Protein AF-A0A1D2WLW4-F1 (afdb_monomer_lite)

Structure (mmCIF, N/CA/C/O backbone):
data_AF-A0A1D2WLW4-F1
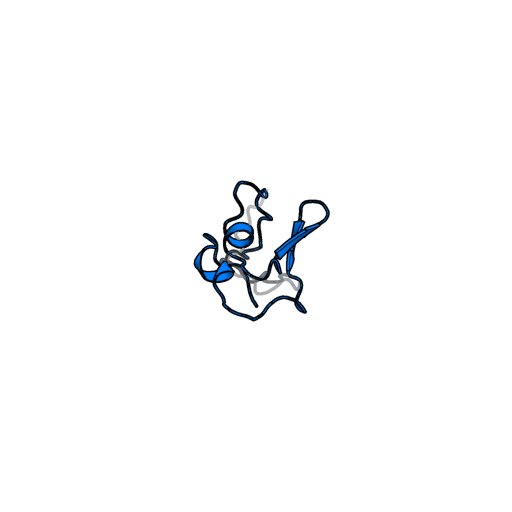#
_entry.id   AF-A0A1D2WLW4-F1
#
loop_
_atom_site.group_PDB
_atom_site.id
_atom_site.type_symbol
_atom_site.label_atom_id
_atom_site.label_alt_id
_atom_site.label_comp_id
_atom_site.label_asym_id
_atom_site.label_entity_id
_atom_site.label_seq_id
_atom_site.pdbx_PDB_ins_code
_atom_site.Cartn_x
_atom_site.Cartn_y
_atom_site.Cartn_z
_atom_site.occupancy
_atom_site.B_iso_or_equiv
_atom_site.auth_seq_id
_atom_site.auth_comp_id
_atom_site.auth_asym_id
_atom_site.auth_atom_id
_atom_site.pdbx_PDB_model_num
ATOM 1 N N . MET A 1 1 ? 52.734 8.151 -15.118 1.00 46.78 1 MET A N 1
ATOM 2 C CA . MET A 1 1 ? 51.391 7.634 -15.456 1.00 46.78 1 MET A CA 1
ATOM 3 C C . MET A 1 1 ? 51.355 6.140 -15.163 1.00 46.78 1 MET A C 1
ATOM 5 O O . MET A 1 1 ? 51.508 5.336 -16.067 1.00 46.78 1 MET A O 1
ATOM 9 N N . TYR A 1 2 ? 51.287 5.766 -13.883 1.00 46.06 2 TYR A N 1
ATOM 10 C CA . TYR A 1 2 ? 51.240 4.357 -13.487 1.00 46.06 2 TYR A CA 1
ATOM 11 C C . TYR A 1 2 ? 49.783 3.972 -13.246 1.00 46.06 2 TYR A C 1
ATOM 13 O O . TYR A 1 2 ? 49.166 4.431 -12.287 1.00 46.06 2 TYR A O 1
ATOM 21 N N . SER A 1 3 ? 49.243 3.161 -14.150 1.00 55.62 3 SER A N 1
ATOM 22 C CA . SER A 1 3 ? 47.974 2.460 -13.978 1.00 55.62 3 SER A CA 1
ATOM 23 C C . SER A 1 3 ? 48.205 1.301 -13.007 1.00 55.62 3 SER A C 1
ATOM 25 O O . SER A 1 3 ? 48.772 0.277 -13.380 1.00 55.62 3 SER A O 1
ATOM 27 N N . GLY A 1 4 ? 47.838 1.485 -11.739 1.00 54.00 4 GLY A N 1
ATOM 28 C CA . GLY A 1 4 ? 47.914 0.442 -10.718 1.00 54.00 4 GLY A CA 1
ATOM 29 C C . GLY A 1 4 ? 46.602 -0.333 -10.636 1.00 54.00 4 GLY A C 1
ATOM 30 O O . GLY A 1 4 ? 45.610 0.194 -10.141 1.00 54.00 4 GLY A O 1
ATOM 31 N N . ASN A 1 5 ? 46.596 -1.584 -11.099 1.00 60.09 5 ASN A N 1
ATOM 32 C CA . ASN A 1 5 ? 45.505 -2.523 -10.838 1.00 60.09 5 ASN A CA 1
ATOM 33 C C . ASN A 1 5 ? 45.527 -2.923 -9.355 1.00 60.09 5 ASN A C 1
ATOM 35 O O . ASN A 1 5 ? 46.447 -3.601 -8.900 1.00 60.09 5 ASN A O 1
ATOM 39 N N . CYS A 1 6 ? 44.509 -2.503 -8.602 1.00 58.59 6 CYS A N 1
ATOM 40 C CA . CYS A 1 6 ? 44.306 -2.891 -7.206 1.00 58.59 6 CYS A CA 1
ATOM 41 C C . CYS A 1 6 ? 43.732 -4.311 -7.115 1.00 58.59 6 CYS A C 1
ATOM 43 O O . CYS A 1 6 ? 42.539 -4.486 -6.892 1.00 58.59 6 CYS A O 1
ATOM 45 N N . THR A 1 7 ? 44.566 -5.336 -7.291 1.00 60.41 7 THR A N 1
ATOM 46 C CA . THR A 1 7 ? 44.141 -6.740 -7.139 1.00 60.41 7 THR A CA 1
ATOM 47 C C 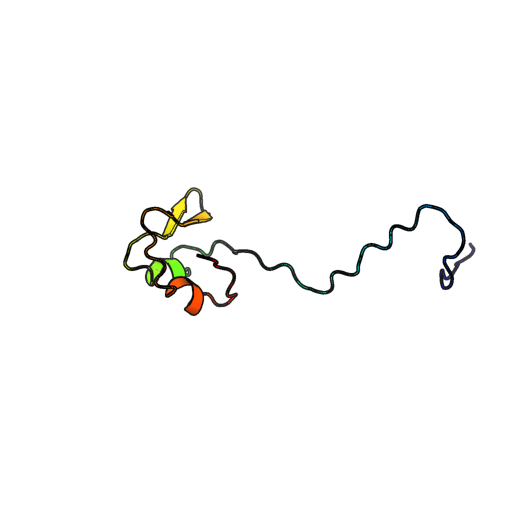. THR A 1 7 ? 44.479 -7.362 -5.785 1.00 60.41 7 THR A C 1
ATOM 49 O O . THR A 1 7 ? 44.017 -8.463 -5.528 1.00 60.41 7 THR A O 1
ATOM 52 N N . ASN A 1 8 ? 45.206 -6.681 -4.887 1.00 59.22 8 ASN A N 1
ATOM 53 C CA . ASN A 1 8 ? 45.469 -7.172 -3.525 1.00 59.22 8 ASN A CA 1
ATOM 54 C C . ASN A 1 8 ? 45.580 -6.014 -2.524 1.00 59.22 8 ASN A C 1
ATOM 56 O O . ASN A 1 8 ? 46.654 -5.466 -2.281 1.00 59.22 8 ASN A O 1
ATOM 60 N N . CYS A 1 9 ? 44.440 -5.612 -1.966 1.00 61.97 9 CYS A N 1
ATOM 61 C CA . CYS A 1 9 ? 44.337 -4.483 -1.050 1.00 61.97 9 CYS A CA 1
ATOM 62 C C . CYS A 1 9 ? 44.622 -4.913 0.399 1.00 61.97 9 CYS A C 1
ATOM 64 O O . CYS A 1 9 ? 43.711 -4.989 1.219 1.00 61.97 9 CYS A O 1
ATOM 66 N N . THR A 1 10 ? 45.882 -5.225 0.714 1.00 63.41 10 THR A N 1
ATOM 67 C CA . THR A 1 10 ? 46.282 -5.677 2.066 1.00 63.41 10 THR A CA 1
ATOM 68 C C . THR A 1 10 ? 46.950 -4.579 2.899 1.00 63.41 10 THR A C 1
ATOM 70 O O . THR A 1 10 ? 47.165 -4.759 4.093 1.00 63.41 10 THR A O 1
ATOM 73 N N . THR A 1 11 ? 47.228 -3.410 2.314 1.00 59.44 11 THR A N 1
ATOM 74 C CA . THR A 1 11 ? 47.802 -2.257 3.025 1.00 59.44 11 THR A CA 1
ATOM 75 C C . THR A 1 11 ? 47.391 -0.926 2.385 1.00 59.44 11 THR A C 1
ATOM 77 O O . THR A 1 11 ? 48.119 -0.350 1.587 1.00 59.44 11 THR A O 1
ATOM 80 N N . CYS A 1 12 ? 46.226 -0.401 2.775 1.00 58.62 12 CYS A N 1
ATOM 81 C CA . CYS A 1 12 ? 45.995 1.041 2.935 1.00 58.62 12 CYS A CA 1
ATOM 82 C C . CYS A 1 12 ? 44.718 1.237 3.766 1.00 58.62 12 CYS A C 1
ATOM 84 O O . CYS A 1 12 ? 43.633 0.815 3.366 1.00 58.62 12 CYS A O 1
ATOM 86 N N . GLY A 1 13 ? 44.860 1.812 4.961 1.00 60.09 13 GLY A N 1
ATOM 87 C CA . GLY A 1 13 ? 43.847 1.866 6.020 1.00 60.09 13 GLY A CA 1
ATOM 88 C C . GLY A 1 13 ? 42.656 2.793 5.767 1.00 60.09 13 GLY A C 1
ATOM 89 O O . GLY A 1 13 ? 42.339 3.605 6.629 1.00 60.09 13 GLY A O 1
ATOM 90 N N . SER A 1 14 ? 41.988 2.700 4.616 1.00 62.50 14 SER A N 1
ATOM 91 C CA . SER A 1 14 ? 40.703 3.382 4.366 1.00 62.50 14 SER A CA 1
ATOM 92 C C . SER A 1 14 ? 39.827 2.720 3.293 1.00 62.50 14 SER A C 1
ATOM 94 O O . SER A 1 14 ? 38.857 3.325 2.844 1.00 62.50 14 SER A O 1
ATOM 96 N N . CYS A 1 15 ? 40.107 1.483 2.870 1.00 59.62 15 CYS A N 1
ATOM 97 C CA . CYS A 1 15 ? 39.207 0.770 1.961 1.00 59.62 15 CYS A CA 1
ATOM 98 C C . CYS A 1 15 ? 37.987 0.244 2.724 1.00 59.62 15 CYS A C 1
ATOM 100 O O . CYS A 1 15 ? 37.934 -0.919 3.120 1.00 59.62 15 CYS A O 1
ATOM 102 N N . GLN A 1 16 ? 36.994 1.112 2.930 1.00 64.38 16 GLN A N 1
ATOM 103 C CA . GLN A 1 16 ? 35.638 0.672 3.225 1.00 64.38 16 GLN A CA 1
ATOM 104 C C . GLN A 1 16 ? 35.155 -0.118 2.011 1.00 64.38 16 GLN A C 1
ATOM 106 O O . GLN A 1 16 ? 34.829 0.449 0.971 1.00 64.38 16 GLN A O 1
ATOM 111 N N . GLN A 1 17 ? 35.170 -1.443 2.131 1.00 64.88 17 GLN A N 1
ATOM 112 C CA . GLN A 1 17 ? 34.447 -2.323 1.229 1.00 64.88 17 GLN A CA 1
ATOM 113 C C . GLN A 1 17 ? 32.973 -1.940 1.356 1.00 64.88 17 GLN A C 1
ATOM 115 O O . GLN A 1 17 ? 32.287 -2.373 2.283 1.00 64.88 17 GLN A O 1
ATOM 120 N N . THR A 1 18 ? 32.491 -1.065 0.475 1.00 59.56 18 THR A N 1
ATOM 121 C CA . THR A 1 18 ? 31.057 -0.879 0.309 1.00 59.56 18 THR A CA 1
ATOM 122 C C . THR A 1 18 ? 30.540 -2.241 -0.108 1.00 59.56 18 THR A C 1
ATOM 124 O O . THR A 1 18 ? 30.912 -2.741 -1.171 1.00 59.56 18 THR A O 1
ATOM 127 N N . GLN A 1 19 ? 29.784 -2.880 0.782 1.00 64.62 19 GLN A N 1
ATOM 128 C CA . GLN A 1 19 ? 29.083 -4.120 0.487 1.00 64.62 19 GLN A CA 1
ATOM 129 C C . GLN A 1 19 ? 28.405 -3.908 -0.865 1.00 64.62 19 GLN A C 1
ATOM 131 O O . GLN A 1 19 ? 27.681 -2.924 -1.030 1.00 64.62 19 GLN A O 1
ATOM 136 N N . ASN A 1 20 ? 28.726 -4.746 -1.849 1.00 63.81 20 ASN A N 1
ATOM 137 C CA . ASN A 1 20 ? 28.044 -4.685 -3.125 1.00 63.81 20 ASN A CA 1
ATOM 138 C C . ASN A 1 20 ? 26.591 -5.091 -2.859 1.00 63.81 20 ASN A C 1
ATOM 140 O O . ASN A 1 20 ? 26.286 -6.268 -2.679 1.00 63.81 20 ASN A O 1
ATOM 144 N N . VAL A 1 21 ? 25.714 -4.099 -2.710 1.00 66.38 21 VAL A N 1
ATOM 145 C CA . VAL A 1 21 ? 24.283 -4.324 -2.554 1.00 66.38 21 VAL A CA 1
ATOM 146 C C . VAL A 1 21 ? 23.724 -4.481 -3.966 1.00 66.38 21 VAL A C 1
ATOM 148 O O . VAL A 1 21 ? 23.064 -3.590 -4.488 1.00 66.38 21 VAL A O 1
ATOM 151 N N . ASP A 1 22 ? 23.999 -5.632 -4.589 1.00 73.88 22 ASP A N 1
ATOM 152 C CA . ASP A 1 22 ? 23.407 -6.033 -5.875 1.00 73.88 22 ASP A CA 1
ATOM 153 C C . ASP A 1 22 ? 21.876 -6.236 -5.758 1.00 73.88 22 ASP A C 1
ATOM 155 O O . ASP A 1 22 ? 21.188 -6.489 -6.746 1.00 73.88 22 ASP A O 1
ATOM 159 N N . THR A 1 23 ? 21.309 -6.136 -4.547 1.00 76.31 23 THR A N 1
ATOM 160 C CA . THR A 1 23 ? 19.864 -6.202 -4.321 1.00 76.31 23 THR A CA 1
ATOM 161 C C . THR A 1 23 ? 19.213 -4.836 -4.554 1.00 76.31 23 THR A C 1
ATOM 163 O O . THR A 1 23 ? 19.466 -3.908 -3.777 1.00 76.31 23 THR A O 1
ATOM 166 N N . PRO A 1 24 ? 18.328 -4.691 -5.555 1.00 80.75 24 PRO A N 1
ATOM 167 C CA . PRO A 1 24 ? 17.621 -3.439 -5.776 1.00 80.75 24 PRO A CA 1
ATOM 168 C C . PRO A 1 24 ? 16.704 -3.140 -4.585 1.00 80.75 24 PRO A C 1
ATOM 170 O O . PRO A 1 24 ? 15.860 -3.955 -4.209 1.00 80.75 24 PRO A O 1
ATOM 173 N N . ILE A 1 25 ? 16.861 -1.958 -3.986 1.00 84.62 25 ILE A N 1
ATOM 174 C CA . ILE A 1 25 ? 15.954 -1.482 -2.941 1.00 84.62 25 ILE A CA 1
ATOM 175 C C . ILE A 1 25 ? 14.689 -0.963 -3.623 1.00 84.62 25 ILE A C 1
ATOM 177 O O . ILE A 1 25 ? 14.737 -0.003 -4.393 1.00 84.62 25 ILE A O 1
ATOM 181 N N . LEU A 1 26 ? 13.561 -1.615 -3.353 1.00 89.69 26 LEU A N 1
ATOM 182 C CA . LEU A 1 26 ? 12.284 -1.300 -3.982 1.00 89.69 26 LEU A CA 1
ATOM 183 C C . LEU A 1 26 ? 11.436 -0.424 -3.056 1.00 89.69 26 LEU A C 1
ATOM 185 O O . LEU A 1 26 ? 11.226 -0.755 -1.888 1.00 89.69 26 LEU A O 1
ATOM 189 N N . PHE A 1 27 ? 10.932 0.683 -3.595 1.00 90.94 27 PHE A N 1
ATOM 190 C CA . PHE A 1 27 ? 10.097 1.644 -2.877 1.00 90.94 27 PHE A CA 1
ATOM 191 C C . PHE A 1 27 ? 8.762 1.845 -3.595 1.00 90.94 27 PHE A C 1
ATOM 193 O O . PHE A 1 27 ? 8.631 1.571 -4.788 1.00 90.94 27 PHE A O 1
ATOM 200 N N . CYS A 1 28 ? 7.762 2.346 -2.866 1.00 93.88 28 CYS A N 1
ATOM 201 C CA . CYS A 1 28 ? 6.507 2.781 -3.470 1.00 93.88 28 CYS A CA 1
ATOM 202 C C . CYS A 1 28 ? 6.767 3.918 -4.460 1.00 93.88 28 CYS A C 1
ATOM 204 O O . CYS A 1 28 ? 7.386 4.919 -4.115 1.00 93.88 28 CYS A O 1
ATOM 206 N N . MET A 1 29 ? 6.264 3.768 -5.684 1.00 94.00 29 MET A N 1
ATOM 207 C CA . MET A 1 29 ? 6.401 4.783 -6.732 1.00 94.00 29 MET A CA 1
ATOM 208 C C . MET A 1 29 ? 5.332 5.881 -6.663 1.00 94.00 29 MET A C 1
ATOM 210 O O . MET A 1 29 ? 5.345 6.774 -7.499 1.00 94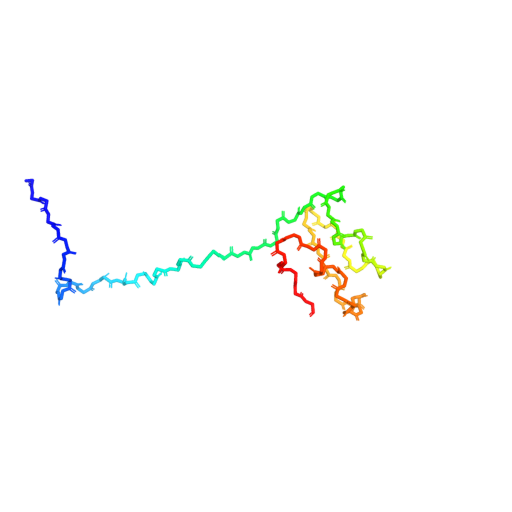.00 29 MET A O 1
ATOM 214 N N . HIS A 1 30 ? 4.398 5.808 -5.706 1.00 94.81 30 HIS A N 1
ATOM 215 C CA . HIS A 1 30 ? 3.269 6.737 -5.571 1.00 94.81 30 HIS A CA 1
ATOM 216 C C . HIS A 1 30 ? 2.540 6.977 -6.906 1.00 94.81 30 HIS A C 1
ATOM 218 O O . HIS A 1 30 ? 2.460 8.098 -7.404 1.00 94.81 30 HIS A O 1
ATOM 224 N N . CYS A 1 31 ? 2.027 5.892 -7.496 1.00 94.31 31 CYS A N 1
ATOM 225 C CA . CYS A 1 31 ? 1.291 5.925 -8.760 1.00 94.31 31 CYS A CA 1
ATOM 226 C C . CYS A 1 31 ? 0.183 6.993 -8.756 1.00 94.31 31 CYS A C 1
ATOM 228 O O . CYS A 1 31 ? -0.444 7.251 -7.726 1.00 94.31 31 CYS A O 1
ATOM 230 N N . GLN A 1 32 ? -0.100 7.568 -9.927 1.00 93.69 32 GLN A N 1
ATOM 231 C CA . GLN A 1 32 ? -1.211 8.506 -10.089 1.00 93.69 32 GLN A CA 1
ATOM 232 C C . GLN A 1 32 ? -2.543 7.842 -9.686 1.00 93.69 32 GLN A C 1
ATOM 234 O O . GLN A 1 32 ? -2.699 6.639 -9.895 1.00 93.69 32 GLN A O 1
ATOM 239 N N . PRO A 1 33 ? -3.535 8.587 -9.160 1.00 91.50 33 PRO A N 1
ATOM 240 C CA . PRO A 1 33 ? -4.800 8.003 -8.695 1.00 91.50 33 PRO A CA 1
ATOM 241 C C . PRO A 1 33 ? -5.548 7.192 -9.768 1.00 91.50 33 PRO A C 1
ATOM 243 O O . PRO A 1 33 ? -6.211 6.204 -9.455 1.00 91.50 33 PRO A O 1
ATOM 246 N N . SER A 1 34 ? -5.415 7.586 -11.040 1.00 91.94 34 SER A N 1
ATOM 247 C CA . SER A 1 34 ? -5.954 6.872 -12.205 1.00 91.94 34 SER A CA 1
ATOM 248 C C . SER A 1 34 ? -5.352 5.481 -12.389 1.00 91.94 34 SER A C 1
ATOM 250 O O . SER A 1 34 ? -6.056 4.569 -12.822 1.00 91.94 34 SER A O 1
ATOM 252 N N . ASP A 1 35 ? -4.089 5.305 -12.008 1.00 93.44 35 ASP A N 1
ATOM 253 C CA . ASP A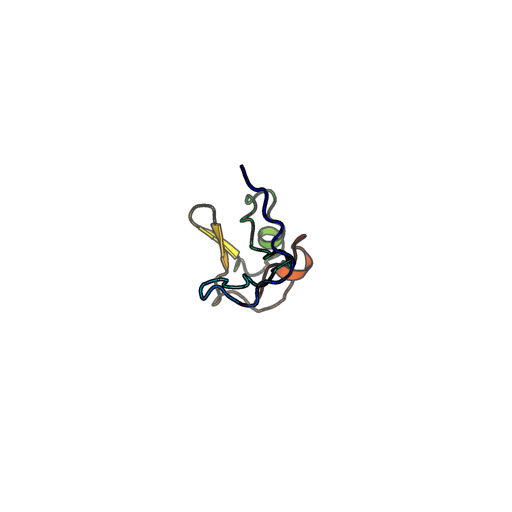 1 35 ? -3.257 4.136 -12.310 1.00 93.44 35 ASP A CA 1
ATOM 254 C C . ASP A 1 35 ? -2.784 3.408 -11.045 1.00 93.44 35 ASP A C 1
ATOM 256 O O . ASP A 1 35 ? -1.976 2.489 -11.117 1.00 93.44 35 ASP A O 1
ATOM 260 N N . ALA A 1 36 ? -3.295 3.799 -9.875 1.00 95.00 36 ALA A N 1
ATOM 261 C CA . ALA A 1 36 ? -3.012 3.173 -8.592 1.00 95.00 36 ALA A CA 1
ATOM 262 C C . ALA A 1 36 ? -4.045 2.063 -8.296 1.00 95.00 36 ALA A C 1
ATOM 264 O O . ALA A 1 36 ? -5.113 2.352 -7.744 1.00 95.00 36 ALA A O 1
ATOM 265 N N . PRO A 1 37 ? -3.771 0.779 -8.609 1.00 95.25 37 PRO A N 1
ATOM 266 C CA . PRO A 1 37 ? -4.718 -0.305 -8.341 1.00 95.25 37 PRO A CA 1
ATOM 267 C C . PRO A 1 37 ? -4.969 -0.497 -6.840 1.00 95.25 37 PRO A C 1
ATOM 269 O O . PRO A 1 37 ? -6.086 -0.821 -6.442 1.00 95.25 37 PRO A O 1
ATOM 272 N N . CYS A 1 38 ? -3.970 -0.217 -5.995 1.00 96.25 38 CYS A N 1
ATOM 273 C CA . CYS A 1 38 ? -4.104 -0.274 -4.540 1.00 96.25 38 CYS A CA 1
ATOM 274 C C . CYS A 1 38 ? -5.185 0.682 -4.011 1.00 96.25 38 CYS A C 1
ATOM 276 O O . CYS A 1 38 ? -5.892 0.333 -3.071 1.00 96.25 38 CYS A O 1
ATOM 278 N N . LEU A 1 39 ? -5.348 1.854 -4.636 1.00 95.50 39 LEU A N 1
ATOM 279 C CA . LEU A 1 39 ? -6.386 2.821 -4.280 1.00 95.50 39 LEU A CA 1
ATOM 280 C C . LEU A 1 39 ? -7.777 2.290 -4.656 1.00 95.50 39 LEU A C 1
ATOM 282 O O . LEU A 1 39 ? -8.708 2.382 -3.866 1.00 95.50 39 LEU A O 1
ATOM 286 N N . LYS A 1 40 ? -7.901 1.683 -5.844 1.00 95.12 40 LYS A N 1
ATOM 287 C CA . LYS A 1 40 ? -9.175 1.183 -6.387 1.00 95.12 40 LYS A CA 1
ATOM 288 C C . LYS A 1 40 ? -9.710 -0.047 -5.655 1.00 95.12 40 LYS A C 1
ATOM 290 O O . LYS A 1 40 ? -10.920 -0.216 -5.562 1.00 95.12 40 LYS A O 1
ATOM 295 N N . VAL A 1 41 ? -8.825 -0.919 -5.171 1.00 96.50 41 VAL A N 1
ATOM 296 C CA . VAL A 1 41 ? -9.225 -2.173 -4.511 1.00 96.50 41 VAL A CA 1
ATOM 297 C C . VAL A 1 41 ? -9.567 -1.985 -3.026 1.00 96.50 41 VAL A C 1
ATOM 299 O O . VAL A 1 41 ? -10.221 -2.835 -2.427 1.00 96.50 41 VAL A O 1
ATOM 302 N N . CYS A 1 42 ? -9.131 -0.883 -2.407 1.00 96.44 42 CYS A N 1
ATOM 303 C CA . CYS A 1 42 ? -9.296 -0.666 -0.974 1.00 96.44 42 CYS A CA 1
ATOM 304 C C . CYS A 1 42 ? -10.754 -0.336 -0.608 1.00 96.44 42 CYS A C 1
ATOM 306 O O . CYS A 1 42 ? -11.178 0.816 -0.664 1.00 96.44 42 CYS A O 1
ATOM 308 N N . LYS A 1 43 ? -11.506 -1.348 -0.162 1.00 95.38 43 LYS A N 1
ATOM 309 C CA . LYS A 1 43 ? -12.918 -1.221 0.251 1.00 95.38 43 LYS A CA 1
ATOM 310 C C . LYS A 1 43 ? -13.119 -0.283 1.449 1.00 95.38 43 LYS A C 1
ATOM 312 O O . LYS A 1 43 ? -14.099 0.452 1.494 1.00 95.38 43 LYS A O 1
ATOM 317 N N . GLU A 1 44 ? -12.162 -0.264 2.376 1.00 95.62 44 GLU A N 1
ATOM 318 C CA . GLU A 1 44 ? -12.212 0.572 3.586 1.00 95.62 44 GLU A CA 1
ATOM 319 C C . GLU A 1 44 ? -11.851 2.042 3.328 1.00 95.62 44 GLU A C 1
ATOM 321 O O . GLU A 1 44 ? -11.912 2.864 4.241 1.00 95.62 44 GLU A O 1
ATOM 326 N N . ASN A 1 45 ? -11.433 2.392 2.103 1.00 94.75 45 ASN A N 1
ATOM 327 C CA . ASN A 1 45 ? -10.894 3.717 1.782 1.00 94.75 45 ASN A CA 1
ATOM 328 C C . ASN A 1 45 ? -9.770 4.132 2.757 1.00 94.75 45 ASN A C 1
ATOM 330 O O . ASN A 1 45 ? -9.663 5.288 3.172 1.00 94.75 45 ASN A O 1
ATOM 334 N N . ALA A 1 46 ? -8.950 3.157 3.163 1.00 97.12 46 ALA A N 1
ATOM 335 C CA . ALA A 1 46 ? -7.805 3.365 4.041 1.00 97.12 46 ALA A CA 1
ATOM 336 C C . ALA A 1 46 ? -6.599 3.951 3.295 1.00 97.12 46 ALA A C 1
ATOM 338 O O . ALA A 1 46 ? -5.665 4.423 3.929 1.00 97.12 46 ALA A O 1
ATOM 339 N N . ILE A 1 47 ? -6.595 3.905 1.963 1.00 95.56 47 ILE A N 1
ATOM 340 C CA . ILE A 1 47 ? -5.517 4.434 1.129 1.00 95.56 47 ILE A CA 1
ATOM 341 C C . ILE A 1 47 ? -5.989 5.749 0.514 1.00 95.56 47 ILE A C 1
ATOM 343 O O . ILE A 1 47 ? -7.063 5.802 -0.079 1.00 95.56 47 ILE A O 1
ATOM 347 N N . GLU A 1 48 ? -5.184 6.797 0.644 1.00 94.50 48 GLU A N 1
ATOM 348 C CA . GLU A 1 48 ? -5.494 8.146 0.170 1.00 94.50 48 GLU A CA 1
ATOM 349 C C . GLU A 1 48 ? -4.267 8.815 -0.456 1.00 94.50 48 GLU A C 1
ATOM 351 O O . GLU A 1 48 ? -3.130 8.388 -0.250 1.00 94.50 48 GLU A O 1
ATOM 356 N N . VAL A 1 49 ? -4.493 9.856 -1.259 1.00 94.19 49 VAL A N 1
ATOM 357 C CA . VAL A 1 49 ? -3.417 10.622 -1.898 1.00 94.19 49 VAL A CA 1
ATOM 358 C C . VAL A 1 49 ? -3.291 11.968 -1.200 1.00 94.19 49 VAL A C 1
ATOM 360 O O . VAL A 1 49 ? -4.142 12.840 -1.359 1.00 94.19 49 VAL A O 1
ATOM 363 N N . LEU A 1 50 ? -2.209 12.137 -0.442 1.00 92.62 50 LEU A N 1
ATOM 364 C CA . LEU A 1 50 ? -1.895 13.359 0.293 1.00 92.62 50 LEU A CA 1
ATOM 365 C C . LEU A 1 50 ? -0.646 13.989 -0.315 1.00 92.62 50 LEU A C 1
ATOM 367 O O . LEU A 1 50 ? 0.415 13.372 -0.351 1.00 92.62 50 LEU A O 1
ATOM 371 N N . GLY A 1 51 ? -0.772 15.205 -0.850 1.00 89.75 51 GLY A N 1
ATOM 372 C CA . GLY A 1 51 ? 0.362 15.914 -1.458 1.00 89.75 51 GLY A CA 1
ATOM 373 C C . GLY A 1 51 ? 1.005 15.178 -2.642 1.00 89.75 51 GLY A C 1
ATOM 374 O O . GLY A 1 51 ? 2.194 15.341 -2.888 1.00 89.75 51 GLY A O 1
ATOM 375 N N . GLY A 1 52 ? 0.243 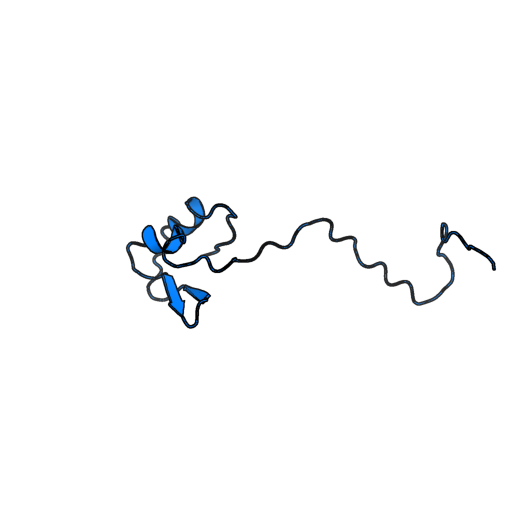14.336 -3.349 1.00 89.38 52 GLY A N 1
ATOM 376 C CA . GLY A 1 52 ? 0.750 13.506 -4.448 1.00 89.38 52 GLY A CA 1
ATOM 377 C C . GLY A 1 52 ? 1.378 12.177 -4.013 1.00 89.38 52 GLY A C 1
ATOM 378 O O . GLY A 1 52 ? 1.752 11.385 -4.871 1.00 89.38 52 GLY A O 1
ATOM 379 N N . ALA A 1 53 ? 1.445 11.889 -2.711 1.00 92.31 53 ALA A N 1
ATOM 380 C CA . ALA A 1 53 ? 1.925 10.619 -2.186 1.00 92.31 53 ALA A CA 1
ATOM 381 C C . ALA A 1 53 ? 0.765 9.724 -1.731 1.00 92.31 53 ALA A C 1
ATOM 383 O O . ALA A 1 53 ? -0.129 10.147 -0.997 1.00 92.31 53 ALA A O 1
ATOM 384 N N . ILE A 1 54 ? 0.809 8.453 -2.134 1.00 94.25 54 ILE A N 1
ATOM 385 C CA . ILE A 1 54 ? -0.059 7.408 -1.576 1.00 94.25 54 ILE A CA 1
ATOM 386 C C . ILE A 1 54 ? 0.285 7.197 -0.095 1.00 94.25 54 ILE A C 1
ATOM 388 O O . ILE A 1 54 ? 1.411 6.814 0.226 1.00 94.25 54 ILE A O 1
ATOM 392 N N . THR A 1 55 ? -0.700 7.409 0.775 1.00 94.00 55 THR A N 1
ATOM 393 C CA . THR A 1 55 ? -0.625 7.243 2.232 1.00 94.00 55 THR A CA 1
ATOM 394 C C . THR A 1 55 ? -1.650 6.210 2.690 1.00 94.00 55 THR A C 1
ATOM 396 O O . THR A 1 55 ? -2.752 6.142 2.147 1.00 94.00 55 THR A O 1
ATOM 399 N N . ILE A 1 56 ? -1.289 5.392 3.681 1.00 94.88 56 ILE A N 1
ATOM 400 C CA . ILE A 1 56 ? -2.178 4.388 4.274 1.00 94.88 56 ILE A CA 1
ATOM 401 C C . ILE A 1 56 ? -2.560 4.841 5.681 1.00 94.88 56 ILE A C 1
ATOM 403 O O . ILE A 1 56 ? -1.702 4.990 6.550 1.00 94.88 56 ILE A O 1
ATOM 407 N N . ASN A 1 57 ? -3.854 5.018 5.912 1.00 95.62 57 ASN A N 1
ATOM 408 C CA . ASN A 1 57 ? -4.432 5.262 7.219 1.00 95.62 57 ASN A CA 1
ATOM 409 C C . ASN A 1 57 ? -4.554 3.932 7.986 1.00 95.62 57 ASN A C 1
ATOM 411 O O . ASN A 1 57 ? -5.389 3.081 7.670 1.00 95.62 57 ASN A O 1
ATOM 415 N N . GLY A 1 58 ? -3.711 3.760 9.006 1.00 94.44 58 GLY A N 1
ATOM 416 C CA . GLY A 1 58 ? -3.670 2.550 9.829 1.00 94.44 58 GLY A CA 1
ATOM 417 C C . GLY A 1 58 ? -4.915 2.316 10.690 1.00 94.44 58 GLY A C 1
ATOM 418 O O . GLY A 1 58 ? -5.183 1.173 11.040 1.00 94.44 58 GLY A O 1
ATOM 419 N N . GLU A 1 59 ? -5.696 3.355 10.992 1.00 95.56 59 GLU A N 1
ATOM 420 C CA . GLU A 1 59 ? -6.934 3.235 11.775 1.00 95.56 59 GLU A CA 1
ATOM 421 C C . GLU A 1 59 ? -8.081 2.662 10.935 1.00 95.56 59 GLU A C 1
ATOM 423 O O . GLU A 1 59 ? -8.908 1.907 11.438 1.00 95.56 59 GLU A O 1
ATOM 428 N N . LYS A 1 60 ? -8.110 2.989 9.638 1.00 95.75 60 LYS A N 1
ATOM 429 C CA . LYS A 1 60 ? -9.092 2.456 8.679 1.00 95.75 60 LYS A CA 1
ATOM 430 C C . LYS A 1 60 ? -8.682 1.103 8.092 1.00 95.75 60 LYS A C 1
ATOM 432 O O . LYS A 1 60 ? -9.518 0.373 7.571 1.00 95.75 60 LYS A O 1
ATOM 437 N N . CYS A 1 61 ? -7.391 0.771 8.108 1.00 96.75 61 CYS A N 1
ATOM 438 C CA . CYS A 1 61 ? -6.882 -0.449 7.489 1.00 96.75 61 CYS A CA 1
ATOM 439 C C . CYS A 1 61 ? -7.256 -1.698 8.304 1.00 96.75 61 CYS A C 1
ATOM 441 O O . CYS A 1 61 ? -6.708 -1.952 9.373 1.00 96.75 61 CYS A O 1
ATOM 443 N N . ASN A 1 62 ? -8.121 -2.545 7.745 1.00 96.06 62 ASN A N 1
ATOM 444 C CA . ASN A 1 62 ? -8.515 -3.828 8.341 1.00 96.06 62 ASN A CA 1
ATOM 445 C C . ASN A 1 62 ? -7.566 -5.002 8.016 1.00 96.06 62 ASN A C 1
ATOM 447 O O . ASN A 1 62 ? -7.865 -6.147 8.348 1.00 96.06 62 ASN A O 1
ATOM 451 N N . LYS A 1 63 ? -6.438 -4.740 7.344 1.00 95.25 63 LYS A N 1
ATOM 452 C CA . LYS A 1 63 ? -5.441 -5.743 6.929 1.00 95.25 63 LYS A CA 1
ATOM 453 C C . LYS A 1 63 ? -5.978 -6.859 6.017 1.00 95.25 63 LYS A C 1
ATOM 455 O O . LYS A 1 63 ? -5.468 -7.975 6.055 1.00 95.25 63 LYS A O 1
ATOM 460 N N . CYS A 1 64 ? -6.945 -6.556 5.148 1.00 96.06 64 CYS A N 1
ATOM 461 C CA . CYS A 1 64 ? -7.454 -7.499 4.136 1.00 96.06 64 CYS A CA 1
ATOM 462 C C . CYS A 1 64 ? -6.407 -7.968 3.107 1.00 96.06 64 CYS A C 1
ATOM 464 O O . CYS A 1 64 ? -6.545 -9.051 2.558 1.00 96.06 64 CYS A O 1
ATOM 466 N N . ARG A 1 65 ? -5.330 -7.195 2.892 1.00 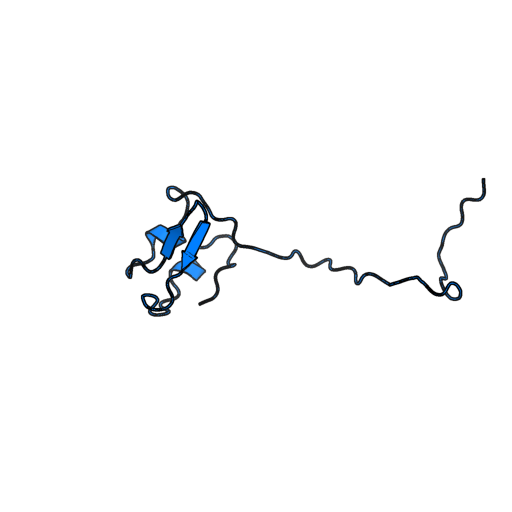94.69 65 ARG A N 1
ATOM 467 C CA . ARG A 1 65 ? -4.218 -7.479 1.956 1.00 94.69 65 ARG A CA 1
ATOM 468 C C . ARG A 1 65 ? -4.529 -7.393 0.462 1.00 94.69 65 ARG A C 1
ATOM 470 O O . ARG A 1 65 ? -3.587 -7.486 -0.319 1.00 94.69 65 ARG A O 1
ATOM 477 N N . ASP A 1 66 ? -5.752 -7.036 0.078 1.00 96.38 66 ASP A N 1
ATOM 478 C CA . ASP A 1 66 ? -6.142 -6.783 -1.319 1.00 96.38 66 ASP A CA 1
ATOM 479 C C . ASP A 1 66 ? -5.167 -5.824 -2.046 1.00 96.38 66 ASP A C 1
ATOM 481 O O . ASP A 1 66 ? -4.784 -6.044 -3.193 1.00 96.38 66 ASP A O 1
ATOM 485 N N . CYS A 1 67 ? -4.709 -4.758 -1.374 1.00 96.25 67 CYS A N 1
ATOM 486 C CA . CYS A 1 67 ? -3.789 -3.773 -1.956 1.00 96.25 67 CYS A CA 1
ATOM 487 C C . CYS A 1 67 ? -2.378 -4.316 -2.239 1.00 96.25 67 CYS A C 1
ATOM 489 O O . CYS A 1 67 ? -1.693 -3.789 -3.116 1.00 96.25 67 CYS A O 1
ATOM 491 N N . VAL A 1 68 ? -1.949 -5.348 -1.509 1.00 95.50 68 VAL A N 1
ATOM 492 C CA . VAL A 1 68 ? -0.644 -6.000 -1.677 1.00 95.50 68 VAL A CA 1
ATOM 493 C C . VAL A 1 68 ? -0.666 -6.856 -2.942 1.00 95.50 68 VAL A C 1
ATOM 495 O O . VAL A 1 68 ? 0.232 -6.736 -3.768 1.00 95.50 68 VAL A O 1
ATOM 498 N N . GLU A 1 69 ? -1.732 -7.636 -3.142 1.00 95.12 69 GLU A N 1
ATOM 499 C CA . GLU A 1 69 ? -1.869 -8.551 -4.284 1.00 95.12 69 GLU A CA 1
ATOM 500 C C . GLU A 1 69 ? -1.936 -7.828 -5.633 1.00 95.12 69 GLU A C 1
ATOM 502 O O . GLU A 1 69 ? -1.401 -8.309 -6.628 1.00 95.12 69 GLU A O 1
ATOM 507 N N . VAL A 1 70 ? -2.565 -6.651 -5.674 1.00 95.94 70 VAL A N 1
ATOM 508 C CA . VAL A 1 70 ? -2.722 -5.881 -6.919 1.00 95.94 70 VAL A CA 1
ATOM 509 C C . VAL A 1 70 ? -1.532 -4.969 -7.234 1.00 95.94 70 VAL A C 1
ATOM 511 O O . VAL A 1 70 ? -1.506 -4.341 -8.294 1.00 95.94 70 VAL A O 1
ATOM 514 N N . CYS A 1 71 ? -0.563 -4.824 -6.325 1.00 95.62 71 CYS A N 1
ATOM 515 C CA . CYS A 1 71 ? 0.587 -3.952 -6.538 1.00 95.62 71 CYS A CA 1
ATOM 516 C C . CYS A 1 71 ? 1.625 -4.659 -7.432 1.00 95.62 71 CYS A C 1
ATOM 518 O O . CYS A 1 71 ? 2.228 -5.635 -6.991 1.00 95.62 71 CYS A O 1
ATOM 520 N N . PRO A 1 72 ? 1.929 -4.154 -8.645 1.00 93.56 72 PRO A N 1
ATOM 521 C CA . PRO A 1 72 ? 2.803 -4.857 -9.595 1.00 93.56 72 PRO A CA 1
ATOM 522 C C . PRO A 1 72 ? 4.250 -5.004 -9.104 1.00 93.56 72 PRO A C 1
ATOM 524 O O . PRO A 1 72 ? 4.959 -5.913 -9.520 1.00 93.56 72 PRO A O 1
ATOM 527 N N . ILE A 1 73 ? 4.682 -4.111 -8.213 1.00 93.69 73 ILE A N 1
ATOM 528 C CA . ILE A 1 73 ? 6.009 -4.129 -7.586 1.00 93.69 73 ILE A CA 1
ATOM 529 C C . ILE A 1 73 ? 5.986 -4.723 -6.170 1.00 93.69 73 ILE A C 1
ATOM 531 O O . ILE A 1 73 ? 7.030 -4.832 -5.540 1.00 93.69 73 ILE A O 1
ATOM 535 N N . ASN A 1 74 ? 4.807 -5.092 -5.656 1.00 92.38 74 ASN A N 1
ATOM 536 C CA . ASN A 1 74 ? 4.612 -5.763 -4.368 1.00 92.38 74 ASN A CA 1
ATOM 537 C C . ASN A 1 74 ? 5.372 -5.131 -3.175 1.00 92.38 74 ASN A C 1
ATOM 539 O O . ASN A 1 74 ? 5.938 -5.823 -2.330 1.00 92.38 74 ASN A O 1
ATOM 543 N N . VAL A 1 75 ? 5.414 -3.795 -3.112 1.00 94.06 75 VAL A N 1
ATOM 544 C CA . VAL A 1 75 ? 6.164 -3.047 -2.077 1.00 94.06 75 VAL A CA 1
ATOM 545 C C . VAL A 1 75 ? 5.340 -2.687 -0.841 1.00 94.06 75 VAL A C 1
ATOM 547 O O . VAL A 1 75 ? 5.896 -2.250 0.166 1.00 94.06 75 VAL A O 1
ATOM 550 N N . ILE A 1 76 ? 4.016 -2.830 -0.907 1.00 93.00 76 ILE A N 1
ATOM 551 C CA . ILE A 1 76 ? 3.109 -2.435 0.175 1.00 93.00 76 ILE A CA 1
ATOM 552 C C . ILE A 1 76 ? 3.207 -3.450 1.323 1.00 93.00 76 ILE A C 1
ATOM 554 O O . ILE A 1 76 ? 3.106 -4.657 1.109 1.00 93.00 76 ILE A O 1
ATOM 558 N N . LYS A 1 77 ? 3.374 -2.955 2.554 1.00 88.94 77 LYS A N 1
ATOM 559 C CA . LYS A 1 77 ? 3.381 -3.748 3.794 1.00 88.94 77 LYS A CA 1
ATOM 560 C C . LYS A 1 77 ? 2.344 -3.171 4.764 1.00 88.94 77 LYS A C 1
ATOM 562 O O . LYS A 1 77 ? 2.295 -1.955 4.929 1.00 88.94 77 LYS A O 1
ATOM 567 N N . ILE A 1 78 ? 1.529 -4.036 5.370 1.00 88.00 78 ILE A N 1
ATOM 568 C CA . ILE A 1 78 ? 0.371 -3.725 6.238 1.00 88.00 78 ILE A CA 1
ATOM 569 C C . ILE A 1 78 ? 0.280 -4.699 7.417 1.00 88.00 78 ILE A C 1
ATOM 571 O O . ILE A 1 78 ? 0.814 -5.824 7.280 1.00 88.00 78 ILE A O 1
#

Radius of gyration: 21.82 Å; chains: 1; bounding box: 64×24×27 Å

Secondary structure (DSSP, 8-state):
------S---S-TT--------SPPP------TTT-HHHHH-TT--EEEETTEEEE-TTT-----HHHHT-TT-----

Sequence (78 aa):
MYSGNCTNCTTCGSCQQTQNVDTPILFCMHCQPSDAPCLKVCKENAIEVLGGAITINGEKCNKCRDCVEVCPINVIKI

Foldseek 3Di:
DDDDDPPDPPDDPPPPPPPPCPDDDDDDPLDDPVPQVLCVQDPLNQWDQDPSHIDGNPVSDPPPCSSQVPDPSSHDDD

pLDDT: mean 84.06, std 15.62, range [46.06, 97.12]